Protein AF-A0A661N0S8-F1 (afdb_monomer)

Solvent-accessible surface area (backbone atoms only — not comparable to full-atom values): 6784 Å² total; per-residue (Å²): 136,57,74,45,80,46,83,51,94,42,32,40,37,38,37,31,60,77,35,77,80,86,59,77,71,67,44,56,67,49,80,30,71,89,42,73,40,50,42,36,34,39,33,41,44,82,52,93,65,20,27,29,45,37,33,37,34,75,49,86,69,87,64,50,77,49,78,44,85,47,75,97,83,41,71,47,77,48,77,45,70,82,89,70,87,52,49,55,69,82,59,45,60,64,78,71,59,82,75,80,74,72,78,80,74,80,89,77,133

Mean predicted aligned error: 9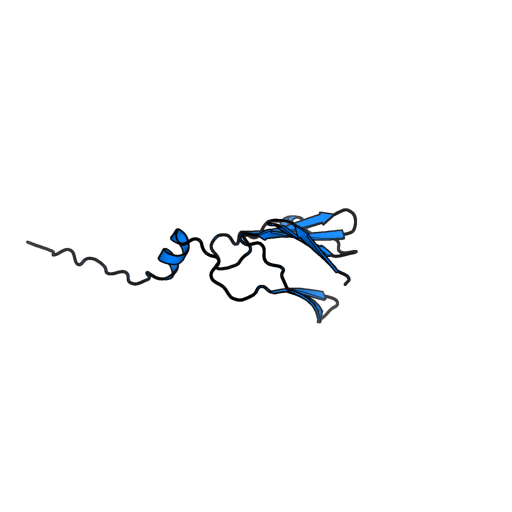.58 Å

Secondary structure (DSSP, 8-state):
--EEEEEETTEEEEEETT-----SGGGS-EE-TTSSSSEEEEEEEEETTEEEEEEEESS--PPEEEEEE-GGG-EEEEEE------S-HHHHHHHS-------------

Foldseek 3Di:
DDWDWDADVQKIKIKAPQDDDDDPCQQDKDACLLPQDQFGIWGWDDDPRIIITMTGGLDRFDWDWDWDADPPRDIDIDTDDDDDGSHDPVSVVVVPPPPPPPPPDDDDD

pLDDT: mean 83.8, std 14.07, range [45.66, 95.25]

Sequence (109 aa):
MTHRVENQQGRVVIILEGVGIHLRNTRLPLETRYFNTPVTRAKVERRGRDAALVLEMRSNITPVVTVQPAEQGYHYLFVEFPAGNYLPAELAGRAGNGSVTVPAEPISN

Nearest PDB structures (foldseek):
  4av2-assembly1_A  TM=7.964E-01  e=9.461E-03  Neisseria meningitidis MC58
  4aqz-assembly1_A  TM=7.199E-01  e=8.931E-03  Neisseria meningitidis
  4bin-assembly1_A  TM=6.881E-01  e=5.648E-02  Escherichia coli K-12
  9cym-assembly1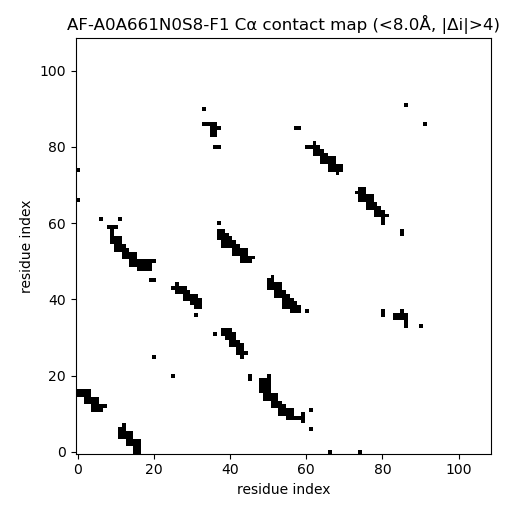_L  TM=2.470E-01  e=8.507E+00  Mus musculus

Radius of gyration: 20.05 Å; Cα contacts (8 Å, |Δi|>4): 177; chains: 1; bounding box: 68×37×41 Å

Structure (mmCIF, N/CA/C/O backbone):
data_AF-A0A661N0S8-F1
#
_entry.id   AF-A0A661N0S8-F1
#
loop_
_atom_site.group_PDB
_atom_site.id
_atom_site.type_symbol
_atom_site.label_atom_id
_atom_site.label_alt_id
_atom_site.label_comp_id
_atom_site.label_asym_id
_atom_site.label_entity_id
_atom_site.label_seq_id
_atom_site.pdbx_PDB_ins_code
_atom_site.Cartn_x
_atom_site.Cartn_y
_atom_site.Cartn_z
_atom_site.occupancy
_atom_site.B_iso_or_equiv
_atom_site.auth_seq_id
_atom_site.auth_comp_id
_atom_site.auth_asym_id
_atom_site.auth_atom_id
_atom_site.pdbx_PDB_model_num
ATOM 1 N N . MET A 1 1 ? 8.080 -5.872 -11.969 1.00 80.62 1 MET A N 1
ATOM 2 C CA . MET A 1 1 ? 8.362 -4.896 -10.894 1.00 80.62 1 MET A CA 1
ATOM 3 C C . MET A 1 1 ? 8.706 -5.645 -9.613 1.00 80.62 1 MET A C 1
ATOM 5 O O . MET A 1 1 ? 7.930 -6.510 -9.222 1.00 80.62 1 MET A O 1
ATOM 9 N N . THR A 1 2 ? 9.841 -5.331 -8.986 1.00 89.25 2 THR A N 1
ATOM 10 C CA . THR A 1 2 ? 10.250 -5.906 -7.690 1.00 89.25 2 THR A CA 1
ATOM 11 C C . THR A 1 2 ? 9.791 -4.990 -6.559 1.00 89.25 2 THR A C 1
ATOM 13 O O . THR A 1 2 ? 9.823 -3.767 -6.704 1.00 89.25 2 THR A O 1
ATOM 16 N N . HIS A 1 3 ? 9.336 -5.567 -5.448 1.00 91.12 3 HIS A N 1
ATOM 17 C CA . HIS A 1 3 ? 8.904 -4.803 -4.282 1.00 91.12 3 HIS A CA 1
ATOM 18 C C . HIS A 1 3 ? 9.394 -5.444 -2.984 1.00 91.12 3 HIS A C 1
ATOM 20 O O . HIS A 1 3 ? 9.606 -6.655 -2.915 1.00 91.12 3 HIS A O 1
ATOM 26 N N . ARG A 1 4 ? 9.545 -4.621 -1.947 1.00 93.94 4 ARG A N 1
ATOM 27 C CA . ARG A 1 4 ? 9.907 -5.047 -0.592 1.00 93.94 4 ARG A CA 1
ATOM 28 C C . ARG A 1 4 ? 8.962 -4.419 0.416 1.00 93.94 4 ARG A C 1
ATOM 30 O O . ARG A 1 4 ? 8.639 -3.242 0.292 1.00 93.94 4 ARG A O 1
ATOM 37 N N . VAL A 1 5 ? 8.544 -5.189 1.413 1.00 93.19 5 VAL A N 1
ATOM 38 C CA . VAL A 1 5 ? 7.659 -4.715 2.48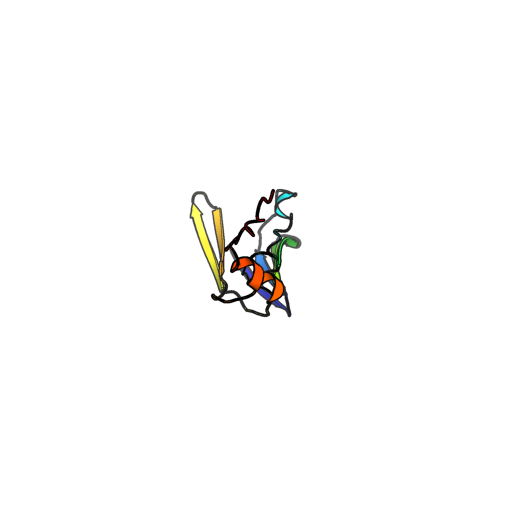1 1.00 93.19 5 VAL A CA 1
ATOM 39 C C . VAL A 1 5 ? 8.450 -4.617 3.778 1.00 93.19 5 VAL A C 1
ATOM 41 O O . VAL A 1 5 ? 9.024 -5.598 4.242 1.00 93.19 5 VAL A O 1
ATO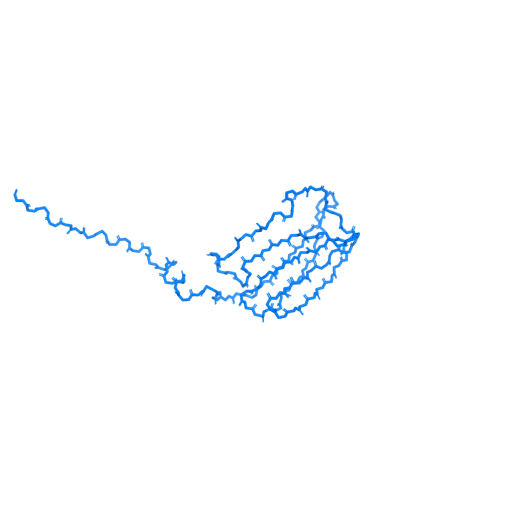M 44 N N . GLU A 1 6 ? 8.470 -3.428 4.365 1.00 93.88 6 GLU A N 1
ATOM 45 C CA . GLU A 1 6 ? 9.039 -3.152 5.678 1.00 93.88 6 GLU A CA 1
ATOM 46 C C . GLU A 1 6 ? 7.899 -2.797 6.636 1.00 93.88 6 GLU A C 1
ATOM 48 O O . GLU A 1 6 ? 7.249 -1.757 6.497 1.00 93.88 6 GLU A O 1
ATOM 53 N N . ASN A 1 7 ? 7.653 -3.665 7.616 1.00 89.44 7 ASN A N 1
ATOM 54 C CA . ASN A 1 7 ? 6.679 -3.414 8.673 1.00 89.44 7 ASN A CA 1
ATOM 55 C C . ASN A 1 7 ? 7.384 -2.797 9.883 1.00 89.44 7 ASN A C 1
ATOM 57 O O . ASN A 1 7 ? 8.312 -3.381 10.440 1.00 89.44 7 ASN A O 1
ATOM 61 N N . GLN A 1 8 ? 6.924 -1.622 10.295 1.00 87.00 8 GLN A N 1
ATOM 62 C CA . GLN A 1 8 ? 7.362 -0.908 11.490 1.00 87.00 8 GLN A CA 1
ATOM 63 C C . GLN A 1 8 ? 6.134 -0.640 12.370 1.00 87.00 8 GLN A C 1
ATOM 65 O O . GLN A 1 8 ? 5.000 -0.640 11.889 1.00 87.00 8 GLN A O 1
ATOM 70 N N . GLN A 1 9 ? 6.329 -0.409 13.669 1.00 85.75 9 GLN A N 1
ATOM 71 C CA . GLN A 1 9 ? 5.203 -0.132 14.567 1.00 85.75 9 GLN A CA 1
ATOM 72 C C . GLN A 1 9 ? 4.416 1.095 14.078 1.00 85.75 9 GLN A C 1
ATOM 74 O O . GLN A 1 9 ? 4.952 2.200 14.014 1.00 85.75 9 GLN A O 1
ATOM 79 N N . GLY A 1 10 ? 3.152 0.885 13.696 1.00 89.19 10 GLY A N 1
ATOM 80 C CA . GLY A 1 10 ? 2.266 1.947 13.202 1.00 89.19 10 GLY A CA 1
ATOM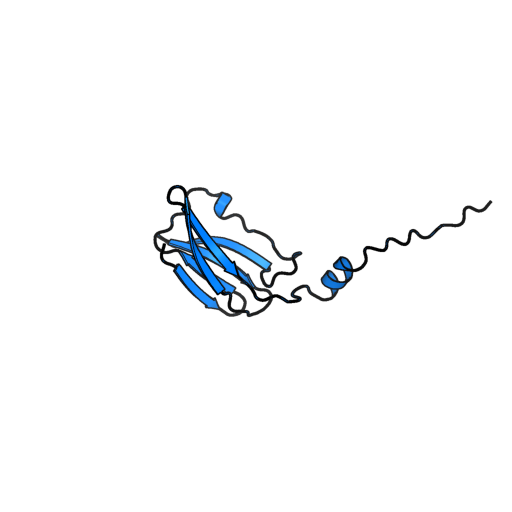 81 C C . GLY A 1 10 ? 2.567 2.439 11.780 1.00 89.19 10 GLY A C 1
ATOM 82 O O . GLY A 1 10 ? 1.969 3.421 11.336 1.00 89.19 10 GLY A O 1
ATOM 83 N N . ARG A 1 11 ? 3.469 1.781 11.041 1.00 93.75 11 ARG A N 1
ATOM 84 C CA . ARG A 1 11 ? 3.846 2.196 9.687 1.00 93.75 11 ARG A CA 1
ATOM 85 C C . ARG A 1 11 ? 4.218 1.006 8.813 1.00 93.75 11 ARG A C 1
ATOM 87 O O . ARG A 1 11 ? 5.091 0.223 9.163 1.00 93.75 11 ARG A O 1
ATOM 94 N N . VAL A 1 12 ? 3.636 0.938 7.623 1.00 94.44 12 VAL A N 1
ATOM 95 C CA . VAL A 1 12 ? 4.058 -0.007 6.584 1.00 94.44 12 VAL A CA 1
ATOM 96 C C . VAL A 1 12 ? 4.712 0.771 5.454 1.00 94.44 12 VAL A C 1
ATOM 98 O O . VAL A 1 12 ? 4.174 1.774 4.983 1.00 94.44 12 VAL A O 1
ATOM 101 N N . VAL A 1 13 ? 5.893 0.333 5.029 1.00 95.25 13 VAL A N 1
ATOM 102 C CA . VAL A 1 13 ? 6.613 0.925 3.902 1.00 95.25 13 VAL A CA 1
ATOM 103 C C . VAL A 1 13 ? 6.801 -0.137 2.833 1.00 95.25 13 VAL A C 1
ATOM 105 O O . VAL A 1 13 ? 7.432 -1.161 3.066 1.00 95.25 13 VAL A O 1
ATOM 108 N N . ILE A 1 14 ? 6.257 0.118 1.648 1.00 94.88 14 ILE A N 1
ATOM 109 C CA . ILE A 1 14 ? 6.417 -0.748 0.483 1.00 94.88 14 ILE A CA 1
ATOM 110 C C . ILE A 1 14 ? 7.370 -0.046 -0.477 1.00 94.88 14 ILE A C 1
ATOM 112 O O . ILE A 1 14 ? 7.033 0.988 -1.055 1.00 94.88 14 ILE A O 1
ATOM 116 N N . ILE A 1 15 ? 8.575 -0.586 -0.619 1.00 94.94 15 ILE A N 1
ATOM 117 C CA . ILE A 1 15 ? 9.606 -0.067 -1.516 1.00 94.94 15 ILE A CA 1
ATOM 118 C C . ILE A 1 15 ? 9.401 -0.686 -2.893 1.00 94.94 15 ILE A C 1
ATOM 120 O O . ILE A 1 15 ? 9.305 -1.904 -3.027 1.00 94.94 15 ILE A O 1
ATOM 124 N N . LEU A 1 16 ? 9.339 0.170 -3.905 1.00 94.06 16 LEU A N 1
ATOM 125 C CA . LEU A 1 16 ? 9.216 -0.161 -5.315 1.00 94.06 16 LEU A CA 1
ATOM 126 C C . LEU A 1 16 ? 10.575 0.075 -5.977 1.00 94.06 16 LEU A C 1
ATOM 128 O O . LEU A 1 16 ? 10.959 1.219 -6.243 1.00 94.06 16 LEU A O 1
ATOM 132 N N . GLU A 1 17 ? 11.313 -1.009 -6.197 1.00 92.69 17 GLU A N 1
ATOM 133 C CA . GLU A 1 17 ? 12.693 -0.951 -6.681 1.00 92.69 17 GLU A CA 1
ATOM 134 C C . GLU A 1 17 ? 12.733 -0.517 -8.155 1.00 92.69 17 GLU A C 1
ATOM 136 O O . GLU A 1 17 ? 12.006 -1.047 -9.001 1.00 92.69 17 GLU A O 1
ATOM 141 N N . GLY A 1 18 ? 13.570 0.476 -8.464 1.00 89.94 18 GLY A N 1
ATOM 142 C CA . GLY A 1 18 ? 13.724 1.037 -9.808 1.00 89.94 18 GLY A CA 1
ATOM 143 C C . GLY A 1 18 ? 12.546 1.889 -10.296 1.00 89.94 18 GLY A C 1
ATOM 144 O O . GLY A 1 18 ? 12.507 2.252 -11.472 1.00 89.94 18 GLY A O 1
ATOM 145 N N . VAL A 1 19 ? 11.583 2.217 -9.426 1.00 89.50 19 VAL A N 1
ATOM 146 C CA . VAL A 1 19 ? 10.412 3.030 -9.786 1.00 89.50 19 VAL A CA 1
ATOM 147 C C . VAL A 1 19 ? 10.668 4.513 -9.519 1.00 89.50 19 VAL A C 1
ATOM 149 O O . VAL A 1 19 ? 10.914 4.938 -8.392 1.00 89.50 19 VAL A O 1
ATOM 152 N N . GLY A 1 20 ? 10.552 5.331 -10.5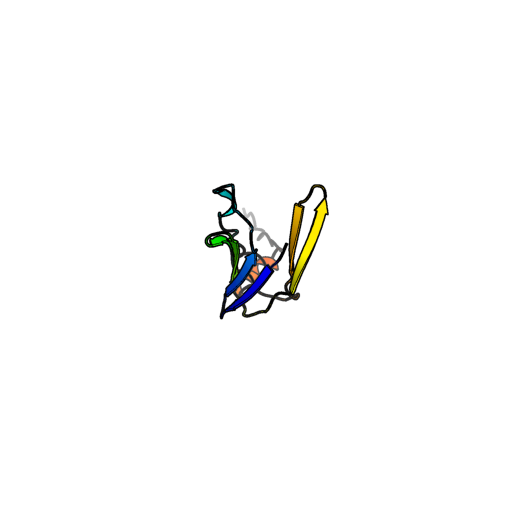67 1.00 87.94 20 GLY A N 1
ATOM 153 C CA . GLY A 1 20 ? 10.664 6.787 -10.486 1.00 87.94 20 GLY A CA 1
ATOM 154 C C . GLY A 1 20 ? 9.313 7.492 -10.327 1.00 87.94 20 GLY A C 1
ATOM 155 O O . GLY A 1 20 ? 8.319 7.106 -10.934 1.00 87.94 20 GLY A O 1
ATOM 156 N N . ILE A 1 21 ? 9.285 8.587 -9.559 1.00 86.56 21 ILE A N 1
ATOM 157 C CA . ILE A 1 21 ? 8.109 9.469 -9.445 1.00 86.56 21 ILE A CA 1
ATOM 158 C C . ILE A 1 21 ? 8.294 10.671 -10.370 1.00 86.56 21 ILE A C 1
ATOM 160 O O . ILE A 1 21 ? 9.096 11.560 -10.065 1.00 86.56 21 ILE A O 1
ATOM 164 N N . HIS A 1 22 ? 7.542 10.700 -11.471 1.00 81.50 22 HIS A N 1
ATOM 165 C CA . HIS A 1 22 ? 7.634 11.753 -12.483 1.00 81.50 22 HIS A CA 1
ATOM 166 C C . HIS A 1 22 ? 6.919 13.048 -12.063 1.00 81.50 22 HIS A C 1
ATOM 168 O O . HIS A 1 22 ? 7.515 14.124 -12.092 1.00 81.50 22 HIS A O 1
ATOM 174 N N . LEU A 1 23 ? 5.663 12.954 -11.612 1.00 85.25 23 LEU A N 1
ATOM 175 C CA . LEU A 1 23 ? 4.853 14.120 -11.257 1.00 85.25 23 LEU A CA 1
ATOM 176 C C . LEU A 1 23 ? 4.940 14.448 -9.761 1.00 85.25 23 LEU A C 1
ATOM 178 O O . LEU A 1 23 ? 5.008 13.571 -8.899 1.00 85.25 23 LEU A O 1
ATOM 182 N N . ARG A 1 24 ? 4.913 15.745 -9.428 1.00 79.75 24 ARG A N 1
ATOM 183 C CA . ARG A 1 24 ? 4.933 16.204 -8.025 1.00 79.75 24 ARG A CA 1
ATOM 184 C C . ARG A 1 24 ? 3.640 15.865 -7.282 1.00 79.75 24 ARG A C 1
ATOM 186 O O . ARG A 1 24 ? 3.703 15.548 -6.098 1.00 79.75 24 ARG A O 1
ATOM 193 N N . ASN A 1 25 ? 2.497 15.904 -7.968 1.00 84.38 25 ASN A N 1
ATOM 194 C CA . ASN A 1 25 ? 1.183 15.641 -7.375 1.00 84.38 25 ASN A CA 1
ATOM 195 C C . ASN A 1 25 ? 1.010 14.185 -6.906 1.00 84.38 25 ASN A C 1
ATOM 197 O O . ASN A 1 25 ? 0.282 13.953 -5.951 1.00 84.38 25 ASN A O 1
ATOM 201 N N . THR A 1 26 ? 1.740 13.225 -7.483 1.00 83.06 26 THR A N 1
ATOM 202 C CA . THR A 1 26 ? 1.755 11.814 -7.054 1.00 83.06 26 THR A CA 1
ATOM 203 C C . THR A 1 26 ? 2.190 11.640 -5.595 1.00 83.06 26 THR A C 1
ATOM 205 O O . THR A 1 26 ? 1.926 10.611 -4.983 1.00 83.06 26 THR A O 1
ATOM 208 N N . ARG A 1 27 ? 2.861 12.644 -5.021 1.00 85.88 27 ARG A N 1
ATOM 209 C CA . ARG A 1 27 ? 3.326 12.628 -3.628 1.00 85.88 27 ARG A CA 1
ATOM 210 C C . ARG A 1 27 ? 2.325 13.235 -2.648 1.00 85.88 27 ARG A C 1
ATOM 212 O O . ARG A 1 27 ? 2.603 13.249 -1.451 1.00 85.88 27 ARG A O 1
ATOM 219 N N . LEU A 1 28 ? 1.204 13.775 -3.133 1.00 90.62 28 LEU A N 1
ATOM 220 C CA . LEU A 1 28 ? 0.162 14.290 -2.254 1.00 90.62 28 LEU A CA 1
ATOM 221 C C . LEU A 1 28 ? -0.431 13.126 -1.448 1.00 90.62 28 LEU A C 1
ATOM 223 O O . LEU A 1 28 ? -0.722 12.075 -2.023 1.00 90.62 28 LEU A O 1
ATOM 227 N N . PRO A 1 29 ? -0.573 13.279 -0.122 1.00 92.94 29 PRO A N 1
ATOM 228 C CA . PRO A 1 29 ? -1.085 12.213 0.717 1.00 92.94 29 PRO A CA 1
ATOM 229 C C . PRO A 1 29 ? -2.579 11.990 0.464 1.00 92.94 29 PRO A C 1
ATOM 231 O O . PRO A 1 29 ? -3.354 12.938 0.343 1.00 92.94 29 PRO A O 1
ATOM 234 N N . LEU A 1 30 ? -2.982 10.726 0.464 1.00 92.50 30 LEU A N 1
ATOM 235 C CA . LEU A 1 30 ? -4.368 10.305 0.570 1.00 92.50 30 LEU A CA 1
ATOM 236 C C . LEU A 1 30 ? -4.739 10.179 2.052 1.00 92.50 30 LEU A C 1
ATOM 238 O O . LEU A 1 30 ? -4.207 9.333 2.773 1.00 92.50 30 LEU A O 1
ATOM 242 N N . GLU A 1 31 ? -5.664 11.022 2.499 1.00 93.56 31 GLU A N 1
ATOM 243 C CA . GLU A 1 31 ? -6.217 11.003 3.853 1.00 93.56 31 GLU A CA 1
ATOM 244 C C . GLU A 1 31 ? -7.321 9.950 3.965 1.00 93.56 31 GLU A C 1
ATOM 246 O O . GLU A 1 31 ? -8.388 10.101 3.374 1.00 93.56 31 GLU A O 1
ATOM 251 N N . THR A 1 32 ? -7.093 8.904 4.759 1.00 91.38 32 THR A N 1
ATOM 252 C CA . THR A 1 32 ? -8.044 7.793 4.941 1.00 91.38 32 THR A CA 1
ATOM 253 C C . THR A 1 32 ? -8.667 7.746 6.338 1.00 91.38 32 THR A C 1
ATOM 255 O O . THR A 1 32 ? -9.442 6.851 6.654 1.00 91.38 32 THR A O 1
ATOM 258 N N . ARG A 1 33 ? -8.418 8.759 7.178 1.00 87.94 33 ARG A N 1
ATOM 259 C CA . ARG A 1 33 ? -8.852 8.796 8.588 1.00 87.94 33 ARG A CA 1
ATOM 260 C C . ARG A 1 33 ? -10.360 8.591 8.829 1.00 87.94 33 ARG A C 1
ATOM 262 O O . ARG A 1 33 ? -10.727 8.134 9.909 1.00 87.94 33 ARG A O 1
ATOM 269 N N . TYR A 1 34 ? -11.212 8.930 7.864 1.00 86.44 34 TYR A N 1
ATOM 270 C CA . TYR A 1 34 ? -12.673 8.795 7.966 1.00 86.44 34 TYR A CA 1
ATOM 271 C C . TYR A 1 34 ? -13.208 7.490 7.367 1.00 86.44 34 TYR A C 1
ATOM 273 O O . TYR A 1 34 ? -14.391 7.195 7.502 1.00 86.44 34 TYR A O 1
ATOM 281 N N . PHE A 1 35 ? -12.351 6.703 6.719 1.00 88.19 35 PHE A N 1
ATOM 282 C CA . PHE A 1 35 ? -12.720 5.421 6.141 1.00 88.19 35 PHE A CA 1
ATOM 283 C C . PHE A 1 35 ? -12.546 4.315 7.180 1.00 88.19 35 PHE A C 1
ATOM 285 O O . PHE A 1 35 ? -11.694 4.392 8.073 1.00 88.19 35 PHE A O 1
ATOM 292 N N . ASN A 1 36 ? -13.348 3.258 7.053 1.00 88.25 36 ASN A N 1
ATOM 293 C CA . ASN A 1 36 ? -13.203 2.053 7.862 1.00 88.25 36 ASN A CA 1
ATOM 294 C C . ASN A 1 36 ? -12.044 1.181 7.354 1.00 88.25 36 ASN A C 1
ATOM 296 O O . ASN A 1 36 ? -12.225 0.040 6.939 1.00 88.25 36 ASN A O 1
ATOM 300 N N . THR A 1 37 ? -10.845 1.753 7.351 1.00 90.44 37 THR A N 1
ATOM 301 C CA . THR A 1 37 ? -9.604 1.109 6.926 1.00 90.44 37 THR A CA 1
ATOM 302 C C . THR A 1 37 ? -8.580 1.151 8.057 1.00 90.44 37 THR A C 1
ATOM 304 O O . THR A 1 37 ? -8.592 2.088 8.861 1.00 90.44 37 THR A O 1
ATOM 307 N N . PRO A 1 38 ? -7.645 0.188 8.120 1.00 91.62 38 PRO A N 1
ATOM 308 C CA . PRO A 1 38 ? -6.575 0.211 9.116 1.00 91.62 38 PRO A CA 1
ATOM 309 C C . PRO A 1 38 ? -5.507 1.274 8.816 1.00 91.62 38 PRO A C 1
ATOM 311 O O . PRO A 1 38 ? -4.640 1.511 9.653 1.00 91.62 38 PRO A O 1
ATOM 314 N N . VAL A 1 39 ? -5.568 1.918 7.648 1.00 93.44 39 VAL A N 1
ATOM 315 C CA . VAL A 1 39 ? -4.692 3.015 7.219 1.00 93.44 39 VAL A CA 1
ATOM 316 C C . VAL A 1 39 ? -5.330 4.357 7.594 1.00 93.44 39 VAL A C 1
ATOM 318 O O . VAL A 1 39 ? -6.540 4.527 7.450 1.00 93.44 39 VAL A O 1
ATOM 321 N N . THR A 1 40 ? -4.528 5.306 8.082 1.00 93.44 40 THR A N 1
ATOM 322 C CA . THR A 1 40 ? -4.940 6.697 8.356 1.00 93.44 40 THR A CA 1
ATOM 323 C C . THR A 1 40 ? -4.513 7.656 7.252 1.00 93.44 40 THR A C 1
ATOM 325 O O . THR A 1 40 ? -5.231 8.614 6.949 1.00 93.44 40 THR A O 1
ATOM 328 N N . ARG A 1 41 ? -3.349 7.400 6.651 1.00 94.56 41 ARG A N 1
ATOM 329 C CA . ARG A 1 41 ? -2.779 8.180 5.557 1.00 94.56 41 ARG A CA 1
ATOM 330 C C . ARG A 1 41 ? -1.913 7.288 4.673 1.00 94.56 41 ARG A C 1
ATOM 332 O O . ARG A 1 41 ? -1.112 6.503 5.172 1.00 94.56 41 ARG A O 1
ATOM 339 N N . ALA A 1 42 ? -2.033 7.455 3.362 1.00 94.56 42 ALA A N 1
ATOM 340 C CA . ALA A 1 42 ? -1.155 6.830 2.379 1.00 94.56 42 ALA A CA 1
ATOM 341 C C . ALA A 1 42 ? -0.426 7.913 1.579 1.00 94.56 42 ALA A C 1
ATOM 343 O O . ALA A 1 42 ? -1.039 8.894 1.170 1.00 94.56 42 ALA A O 1
ATOM 344 N N . LYS A 1 43 ? 0.875 7.766 1.342 1.00 94.88 43 LYS A N 1
ATOM 345 C CA . LYS A 1 43 ? 1.644 8.704 0.512 1.00 94.88 43 LYS A CA 1
ATOM 346 C C . LYS A 1 43 ? 2.746 7.991 -0.246 1.00 94.88 43 LYS A C 1
ATOM 348 O O . LYS A 1 43 ? 3.289 7.000 0.233 1.00 94.88 43 LYS A O 1
ATOM 353 N N . VAL A 1 44 ? 3.118 8.534 -1.398 1.00 94.19 44 VAL A N 1
ATOM 354 C CA . VAL A 1 44 ? 4.269 8.046 -2.160 1.00 94.19 44 VAL A CA 1
ATOM 355 C C . VAL A 1 44 ? 5.441 9.002 -1.969 1.00 94.19 44 VAL A C 1
ATOM 357 O O . VAL A 1 44 ? 5.338 10.204 -2.211 1.00 94.19 44 VAL A O 1
ATOM 360 N N . GLU A 1 45 ? 6.578 8.465 -1.545 1.00 93.31 45 GLU A N 1
ATOM 361 C CA . GLU A 1 45 ? 7.818 9.202 -1.328 1.00 93.31 45 GLU A CA 1
ATOM 362 C C . GLU A 1 45 ? 8.904 8.714 -2.284 1.00 93.31 45 GLU A C 1
ATOM 364 O O . GLU A 1 45 ? 8.968 7.541 -2.640 1.00 93.31 45 GLU A O 1
ATOM 369 N N . ARG A 1 46 ? 9.794 9.617 -2.699 1.00 92.19 46 ARG A N 1
ATOM 370 C CA . ARG A 1 46 ? 10.971 9.234 -3.484 1.00 92.19 46 ARG A CA 1
ATOM 371 C C . ARG A 1 46 ? 12.085 8.798 -2.536 1.00 92.19 46 ARG A C 1
ATOM 373 O O . ARG A 1 46 ? 12.410 9.536 -1.609 1.00 92.19 46 ARG A O 1
ATOM 380 N N . ARG A 1 47 ? 12.727 7.665 -2.818 1.00 90.12 47 ARG A N 1
ATOM 381 C CA . ARG A 1 47 ? 13.919 7.182 -2.111 1.00 90.12 47 ARG A CA 1
ATOM 382 C C . ARG A 1 47 ? 15.045 6.910 -3.099 1.00 90.12 47 ARG A C 1
ATOM 384 O O . ARG A 1 47 ? 15.195 5.816 -3.618 1.00 90.12 47 ARG A O 1
ATOM 391 N N . GLY A 1 48 ? 15.846 7.936 -3.384 1.00 88.75 48 GLY A N 1
ATOM 392 C CA . GLY A 1 48 ? 16.949 7.816 -4.339 1.00 88.75 48 GLY A CA 1
ATOM 393 C C . GLY A 1 48 ? 16.453 7.484 -5.752 1.00 88.75 48 GLY A C 1
ATOM 394 O O . GLY A 1 48 ? 15.863 8.357 -6.405 1.00 88.75 48 GLY A O 1
ATOM 395 N N . ARG A 1 49 ? 16.733 6.249 -6.200 1.00 90.69 49 ARG A N 1
ATOM 396 C CA . ARG A 1 49 ? 16.291 5.661 -7.481 1.00 90.69 49 ARG A CA 1
ATOM 397 C C . ARG A 1 49 ? 14.954 4.914 -7.384 1.00 90.69 49 ARG A C 1
ATOM 399 O O . ARG A 1 49 ? 14.398 4.568 -8.420 1.00 90.69 49 ARG A O 1
ATOM 406 N N . ASP A 1 50 ? 14.450 4.730 -6.171 1.00 93.06 50 ASP A N 1
ATOM 407 C CA . ASP A 1 50 ? 13.243 3.970 -5.875 1.00 93.06 50 ASP A CA 1
ATOM 408 C C . ASP A 1 50 ? 12.092 4.893 -5.457 1.00 93.06 50 ASP A C 1
ATOM 410 O O . ASP A 1 50 ? 12.274 6.076 -5.116 1.00 93.06 50 ASP A O 1
ATOM 414 N N . ALA A 1 51 ? 10.892 4.322 -5.419 1.00 93.31 51 ALA A N 1
ATOM 415 C CA . ALA A 1 51 ? 9.716 4.925 -4.813 1.00 93.31 51 ALA A CA 1
ATOM 416 C C . ALA A 1 51 ? 9.300 4.111 -3.585 1.00 93.31 51 ALA A C 1
ATOM 418 O O . ALA A 1 51 ? 9.504 2.905 -3.527 1.00 93.31 51 ALA A O 1
ATOM 419 N N .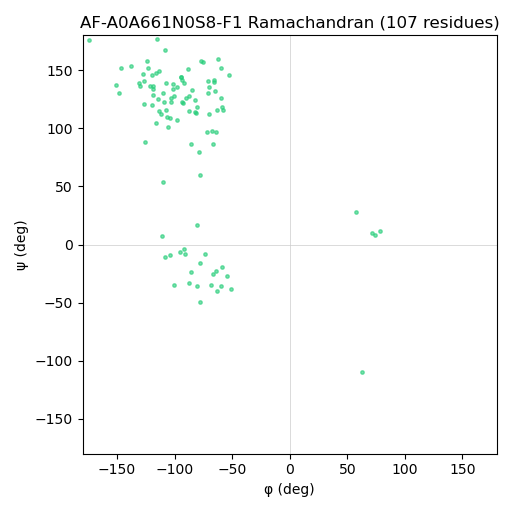 ALA A 1 52 ? 8.710 4.765 -2.593 1.00 94.56 52 ALA A N 1
ATOM 420 C CA . ALA A 1 52 ? 8.190 4.116 -1.401 1.00 94.56 52 ALA A CA 1
ATOM 421 C C . ALA A 1 52 ? 6.730 4.516 -1.199 1.00 94.56 52 ALA A C 1
ATOM 423 O O . ALA A 1 52 ? 6.431 5.698 -1.031 1.00 94.56 52 ALA A O 1
ATOM 424 N N . LEU A 1 53 ? 5.827 3.538 -1.187 1.00 94.44 53 LEU A N 1
ATOM 425 C CA . LEU A 1 53 ? 4.471 3.724 -0.691 1.00 94.44 53 LEU A CA 1
ATOM 426 C C . LEU A 1 53 ? 4.510 3.604 0.832 1.00 94.44 53 LEU A C 1
ATOM 428 O O . LEU A 1 53 ? 4.809 2.550 1.387 1.00 94.44 53 LEU A O 1
ATOM 432 N N . VAL A 1 54 ? 4.238 4.712 1.504 1.00 94.88 54 VAL A N 1
ATOM 433 C CA . VAL A 1 54 ? 4.218 4.818 2.956 1.00 94.88 54 VAL A CA 1
ATOM 434 C C . VAL A 1 54 ? 2.774 4.839 3.426 1.00 94.88 54 VAL A C 1
ATOM 436 O O . VAL A 1 54 ? 2.008 5.727 3.049 1.00 94.88 54 VAL A O 1
ATOM 439 N N . LEU A 1 55 ? 2.437 3.890 4.288 1.00 95.06 55 LEU A N 1
ATOM 440 C CA . LEU A 1 55 ? 1.130 3.742 4.904 1.00 95.06 55 LEU A CA 1
ATOM 441 C C . LEU A 1 55 ? 1.283 3.998 6.402 1.00 95.06 55 LEU A C 1
ATOM 443 O O . LEU A 1 55 ? 1.988 3.271 7.103 1.00 95.06 55 LEU A O 1
ATOM 447 N N . GLU A 1 56 ? 0.655 5.064 6.879 1.00 94.69 56 GLU A N 1
ATOM 448 C CA . GLU A 1 56 ? 0.499 5.342 8.303 1.00 94.69 56 GLU A CA 1
ATOM 449 C C . GLU A 1 56 ? -0.704 4.535 8.797 1.00 94.69 56 GLU A C 1
ATOM 451 O O . GLU A 1 56 ? -1.794 4.606 8.224 1.00 94.69 56 GLU A O 1
ATOM 456 N N . MET A 1 57 ? -0.486 3.715 9.821 1.00 93.06 57 MET A N 1
ATOM 457 C CA . MET A 1 57 ? -1.441 2.709 10.267 1.00 93.06 57 MET A CA 1
ATOM 458 C C . MET A 1 57 ? -2.091 3.128 11.584 1.00 93.06 57 MET A C 1
ATOM 460 O O . MET A 1 57 ? -1.423 3.594 12.504 1.00 93.06 57 MET A O 1
ATOM 464 N N . ARG A 1 58 ? -3.399 2.895 11.706 1.00 90.25 58 ARG A N 1
ATOM 465 C CA . ARG A 1 58 ? -4.146 2.988 12.968 1.00 90.25 58 ARG A CA 1
ATOM 466 C C . ARG A 1 58 ? -3.972 1.735 13.822 1.00 90.25 58 ARG A C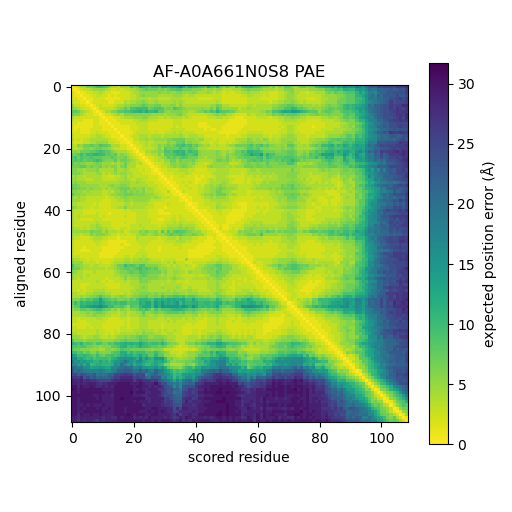 1
ATOM 468 O O . ARG A 1 58 ? -3.960 1.821 15.044 1.00 90.25 58 ARG A O 1
ATOM 475 N N . SER A 1 59 ? -3.881 0.578 13.171 1.00 86.56 59 SER A N 1
ATOM 476 C CA . SER A 1 59 ? -3.712 -0.722 13.815 1.00 86.56 59 SER A CA 1
ATOM 477 C C . SER A 1 59 ? -2.513 -1.442 13.215 1.00 86.56 59 SER A C 1
ATOM 479 O O . SER A 1 59 ? -2.277 -1.363 12.010 1.00 86.56 59 SER A O 1
ATOM 481 N N . ASN A 1 60 ? -1.743 -2.133 14.053 1.00 86.31 60 ASN A N 1
ATOM 482 C CA . ASN A 1 60 ? -0.521 -2.812 13.640 1.00 86.31 60 ASN A CA 1
ATOM 483 C C . ASN A 1 60 ? -0.849 -4.143 12.945 1.00 86.31 60 ASN A C 1
ATOM 485 O O . ASN A 1 60 ? -0.796 -5.206 13.560 1.00 86.31 60 ASN A O 1
ATOM 489 N N . ILE A 1 61 ? -1.236 -4.062 11.672 1.00 88.12 61 ILE A N 1
ATOM 490 C CA . ILE A 1 61 ? -1.634 -5.199 10.837 1.00 88.12 61 ILE A CA 1
ATOM 491 C C . ILE A 1 61 ? -0.687 -5.300 9.650 1.00 88.12 61 ILE A C 1
ATOM 493 O O . ILE A 1 61 ? -0.408 -4.303 8.984 1.00 88.12 61 ILE A O 1
ATOM 497 N N . THR A 1 62 ? -0.225 -6.514 9.367 1.00 88.38 62 THR A N 1
ATOM 498 C CA . THR A 1 62 ? 0.579 -6.805 8.182 1.00 88.38 62 THR A CA 1
ATOM 499 C C . THR A 1 62 ? -0.330 -6.958 6.957 1.00 88.38 62 THR A C 1
ATOM 501 O O . THR A 1 62 ? -1.178 -7.851 6.962 1.00 88.38 62 THR A O 1
ATOM 504 N N . PRO A 1 63 ? -0.185 -6.116 5.917 1.00 91.94 63 PRO A N 1
ATOM 505 C CA . PRO A 1 63 ? -0.949 -6.268 4.686 1.00 91.94 63 PRO A CA 1
ATOM 506 C C . PRO A 1 63 ? -0.433 -7.420 3.829 1.00 91.94 63 PRO A C 1
ATOM 508 O O . PRO A 1 63 ? 0.749 -7.773 3.875 1.00 91.94 63 PRO A O 1
ATOM 511 N N . VAL A 1 64 ? -1.313 -7.927 2.971 1.00 93.12 64 VAL A N 1
ATOM 512 C CA . VAL A 1 64 ? -0.928 -8.771 1.839 1.00 93.12 64 VAL A CA 1
ATOM 513 C C . VAL A 1 64 ? -0.675 -7.857 0.647 1.00 93.12 64 VAL A C 1
ATOM 515 O O . VAL A 1 64 ? -1.514 -7.026 0.303 1.00 93.12 64 VAL A O 1
ATOM 518 N N . VAL A 1 65 ? 0.500 -7.978 0.032 1.00 93.31 65 VAL A N 1
ATOM 519 C CA . VAL A 1 65 ? 0.893 -7.155 -1.114 1.00 93.31 65 VAL A CA 1
ATOM 520 C C . VAL A 1 65 ? 1.032 -8.048 -2.334 1.00 93.31 65 VAL A C 1
ATOM 522 O O . VAL A 1 65 ? 1.782 -9.022 -2.310 1.00 93.31 65 VAL A O 1
ATOM 525 N N . THR A 1 66 ? 0.321 -7.710 -3.405 1.00 93.88 66 THR A N 1
ATOM 526 C CA . THR A 1 66 ? 0.431 -8.406 -4.688 1.00 93.88 66 THR A CA 1
ATOM 527 C C . THR A 1 66 ? 0.702 -7.415 -5.811 1.00 93.88 66 THR A C 1
ATOM 529 O O . THR A 1 66 ? 0.282 -6.258 -5.777 1.00 93.88 66 THR A O 1
ATOM 532 N N . VAL A 1 67 ? 1.459 -7.863 -6.812 1.00 92.25 67 VAL A N 1
ATOM 533 C CA . VAL A 1 67 ? 1.747 -7.084 -8.016 1.00 92.25 67 VAL A CA 1
ATOM 534 C C . VAL A 1 67 ? 1.199 -7.840 -9.205 1.00 92.25 67 VAL A C 1
ATOM 536 O O . VAL A 1 67 ? 1.519 -9.013 -9.389 1.00 92.25 67 VAL A O 1
ATOM 539 N N . GLN A 1 68 ? 0.410 -7.161 -10.027 1.00 91.94 68 GLN A N 1
ATOM 540 C CA . GLN A 1 68 ? -0.134 -7.730 -11.251 1.00 91.94 68 GLN A CA 1
ATOM 541 C C . GLN A 1 68 ? 0.309 -6.894 -12.457 1.00 91.94 68 GLN A C 1
ATOM 543 O O . GLN A 1 68 ? 0.317 -5.660 -12.383 1.00 91.94 68 GLN A O 1
ATOM 548 N N . PRO A 1 69 ? 0.730 -7.531 -13.564 1.00 89.75 69 PRO A N 1
ATOM 549 C CA . PRO A 1 69 ? 0.923 -6.823 -14.818 1.00 89.75 69 PRO A CA 1
ATOM 550 C C . PRO A 1 69 ? -0.426 -6.313 -15.328 1.00 89.75 69 PRO A C 1
ATOM 552 O O . PRO A 1 69 ? -1.444 -6.990 -15.210 1.00 89.75 69 PRO A O 1
ATOM 555 N N . ALA A 1 70 ? -0.413 -5.114 -15.890 1.00 87.19 70 ALA A N 1
ATOM 556 C CA . ALA A 1 70 ? -1.544 -4.513 -16.570 1.00 87.19 70 ALA A CA 1
ATOM 557 C C . ALA A 1 70 ? -1.214 -4.335 -18.056 1.00 87.19 70 ALA A C 1
ATOM 559 O O . ALA A 1 70 ? -0.101 -4.624 -18.509 1.00 87.19 70 ALA A O 1
ATOM 560 N N . GLU A 1 71 ? -2.183 -3.861 -18.831 1.00 91.00 71 GLU A N 1
ATOM 561 C CA . GLU A 1 71 ? -1.962 -3.558 -20.242 1.00 91.00 71 GLU A CA 1
ATOM 562 C C . GLU A 1 71 ? -0.904 -2.458 -20.422 1.00 91.00 71 GLU A C 1
ATOM 564 O O . GLU A 1 71 ? -0.608 -1.696 -19.505 1.00 91.00 71 GLU A O 1
ATOM 569 N N . GLN A 1 72 ? -0.311 -2.380 -21.617 1.00 85.38 72 GLN A N 1
ATOM 570 C CA . GLN A 1 72 ? 0.575 -1.278 -22.027 1.00 85.38 72 GLN A CA 1
ATOM 571 C C . GLN A 1 72 ? 1.804 -1.031 -21.123 1.00 85.38 72 GLN A C 1
ATOM 573 O O . GLN A 1 72 ? 2.329 0.078 -21.062 1.00 85.38 72 GLN A O 1
ATOM 578 N N . GLY A 1 73 ? 2.300 -2.067 -20.438 1.00 82.00 73 GLY A N 1
ATOM 579 C CA . GLY A 1 73 ? 3.495 -1.966 -19.589 1.00 82.00 73 GLY A CA 1
ATOM 580 C C . GLY A 1 73 ? 3.239 -1.326 -18.222 1.00 82.00 73 GLY A C 1
ATOM 581 O O . GLY A 1 73 ? 4.190 -1.015 -17.504 1.00 82.00 73 GLY A O 1
ATOM 582 N N . TYR A 1 74 ? 1.972 -1.145 -17.843 1.00 86.69 74 TYR A N 1
ATOM 583 C CA . TYR A 1 74 ? 1.607 -0.744 -16.492 1.00 86.69 74 TYR A CA 1
ATOM 584 C C . TYR A 1 74 ? 1.690 -1.930 -15.520 1.00 86.69 74 TYR A C 1
ATOM 586 O O . TYR A 1 74 ? 1.618 -3.103 -15.891 1.00 86.69 74 TYR A O 1
ATOM 594 N N . HIS A 1 75 ? 1.825 -1.612 -14.236 1.00 88.94 75 HIS A N 1
ATOM 595 C CA . HIS A 1 75 ? 1.747 -2.577 -13.145 1.00 88.94 75 HIS A CA 1
ATOM 596 C C . HIS A 1 75 ? 0.782 -2.053 -12.086 1.00 88.94 75 HIS A C 1
ATOM 598 O O . HIS A 1 75 ? 0.858 -0.883 -11.706 1.00 88.94 75 HIS A O 1
ATOM 604 N N . TYR A 1 76 ? -0.081 -2.928 -11.577 1.00 91.31 76 TYR A N 1
ATOM 605 C CA . TYR A 1 76 ? -0.899 -2.650 -10.405 1.00 91.31 76 TYR A CA 1
ATOM 606 C C . TYR A 1 76 ? -0.247 -3.245 -9.162 1.00 91.31 76 TYR A C 1
ATOM 608 O O . TYR A 1 76 ? 0.217 -4.385 -9.173 1.00 91.31 76 TYR A O 1
ATOM 616 N N . LEU A 1 77 ? -0.218 -2.455 -8.091 1.00 92.19 77 LEU A N 1
ATOM 617 C CA . LEU A 1 77 ? 0.134 -2.893 -6.747 1.00 92.19 77 LEU A CA 1
ATOM 618 C C . LEU A 1 77 ? -1.155 -2.925 -5.927 1.00 92.19 77 LEU A C 1
ATOM 620 O O . LEU A 1 77 ? -1.756 -1.874 -5.698 1.00 92.19 77 LEU A O 1
ATOM 624 N N . PHE A 1 78 ? -1.555 -4.106 -5.474 1.00 93.94 78 PHE A N 1
ATOM 625 C CA . PHE A 1 78 ? -2.683 -4.274 -4.567 1.00 93.94 78 PHE A CA 1
ATOM 626 C C . PHE A 1 78 ? -2.159 -4.458 -3.148 1.00 93.94 78 PHE A C 1
ATOM 628 O O . PHE A 1 78 ? -1.279 -5.283 -2.897 1.00 93.94 78 PHE A O 1
ATOM 635 N N . VAL A 1 79 ? -2.689 -3.654 -2.229 1.00 92.56 79 VAL A N 1
ATOM 636 C CA . VAL A 1 79 ? -2.401 -3.737 -0.797 1.00 92.56 79 VAL A CA 1
ATOM 637 C C . VAL A 1 79 ? -3.703 -4.087 -0.103 1.00 92.56 79 VAL A C 1
ATOM 639 O O . VAL A 1 79 ? -4.597 -3.250 0.020 1.00 92.56 79 VAL A O 1
ATOM 642 N N . GLU A 1 80 ? -3.810 -5.340 0.312 1.00 92.81 80 GLU A N 1
ATOM 643 C CA . GLU A 1 80 ? -5.015 -5.890 0.908 1.00 92.81 80 GLU A CA 1
ATOM 644 C C . GLU A 1 80 ? -4.881 -5.964 2.423 1.00 92.81 80 GLU A C 1
ATOM 646 O O . GLU A 1 80 ? -3.847 -6.355 2.979 1.00 92.81 80 GLU A O 1
ATOM 651 N N . PHE A 1 81 ? -5.968 -5.596 3.090 1.00 90.69 81 PHE A N 1
ATOM 652 C CA . PHE A 1 81 ? -6.107 -5.676 4.532 1.00 90.69 81 PHE A CA 1
ATOM 653 C C . PHE A 1 81 ? -7.270 -6.603 4.876 1.00 90.69 81 PHE A C 1
ATOM 655 O O . PHE A 1 81 ? -8.265 -6.619 4.146 1.00 90.69 81 PHE A O 1
ATOM 662 N N . PRO A 1 82 ? -7.181 -7.352 5.987 1.00 89.75 82 PRO A N 1
ATOM 663 C CA . PRO A 1 82 ? -8.298 -8.156 6.453 1.00 89.75 82 PRO A CA 1
ATOM 664 C C . PRO A 1 82 ? -9.523 -7.277 6.737 1.00 89.75 82 PRO A C 1
ATOM 666 O O . PRO A 1 82 ? -9.403 -6.100 7.081 1.00 89.75 82 PRO A O 1
ATOM 669 N N . ALA A 1 83 ? -10.713 -7.860 6.603 1.00 86.56 83 ALA A N 1
ATOM 670 C CA . ALA A 1 83 ? -11.944 -7.186 6.988 1.00 86.56 83 ALA A CA 1
ATOM 671 C C . ALA A 1 83 ? -11.970 -6.956 8.507 1.00 86.56 83 ALA A C 1
ATOM 673 O O . ALA A 1 83 ? -11.588 -7.827 9.291 1.00 86.56 83 ALA A O 1
ATOM 674 N N . GLY A 1 84 ? -12.448 -5.787 8.928 1.00 86.56 84 GLY A N 1
ATOM 675 C CA . GLY A 1 84 ? -12.519 -5.433 10.339 1.00 86.56 84 GLY A CA 1
ATOM 676 C C . GLY A 1 84 ? -13.221 -4.103 10.583 1.00 86.56 84 GLY A C 1
ATOM 677 O O . GLY A 1 84 ? -13.601 -3.392 9.650 1.00 86.56 84 GLY A O 1
ATOM 678 N N . ASN A 1 85 ? -13.394 -3.771 11.862 1.00 86.19 85 ASN A N 1
ATOM 679 C CA . ASN A 1 85 ? -13.827 -2.446 12.285 1.00 86.19 85 ASN A CA 1
ATOM 680 C C . ASN A 1 85 ? -12.622 -1.683 12.834 1.00 86.19 85 ASN A C 1
ATOM 682 O O . ASN A 1 85 ? -12.081 -2.013 13.888 1.00 86.19 85 ASN A O 1
ATOM 686 N N . TYR A 1 86 ? -12.187 -0.687 12.077 1.00 85.88 86 TYR A N 1
ATOM 687 C CA . TYR A 1 86 ? -11.007 0.115 12.358 1.00 85.88 86 TYR A CA 1
ATOM 688 C C . TYR A 1 86 ? -11.365 1.524 12.807 1.00 85.88 86 TYR A C 1
ATOM 690 O O . TYR A 1 86 ? -10.479 2.258 13.241 1.00 85.88 86 TYR A O 1
ATOM 698 N N . LEU A 1 87 ? -12.626 1.943 12.688 1.00 85.62 87 LEU A N 1
ATOM 699 C CA . LEU A 1 87 ? -13.050 3.260 13.145 1.00 85.62 87 LEU A CA 1
ATOM 700 C C . LEU A 1 87 ? -13.029 3.328 14.681 1.00 85.62 87 LEU A C 1
ATOM 702 O O . LEU A 1 87 ? -13.518 2.416 15.346 1.00 85.62 87 LEU A O 1
ATOM 706 N N . PRO A 1 88 ? -12.504 4.421 15.268 1.00 78.94 88 PRO A N 1
ATOM 707 C CA . PRO A 1 88 ? -12.743 4.741 16.669 1.00 78.94 88 PRO A CA 1
ATOM 708 C C . PRO A 1 88 ? -14.245 4.749 16.962 1.00 78.94 88 PRO A C 1
ATOM 710 O O . PRO A 1 88 ? -15.027 5.182 16.113 1.00 78.94 88 PRO A O 1
ATOM 713 N N . ALA A 1 89 ? -14.644 4.341 18.168 1.00 76.31 89 ALA A N 1
ATOM 714 C CA . ALA A 1 89 ? -16.054 4.240 18.562 1.00 76.31 89 ALA A CA 1
ATOM 715 C C . ALA A 1 89 ? -16.862 5.529 18.286 1.00 76.31 89 ALA A C 1
ATOM 717 O O . ALA A 1 89 ? -17.984 5.457 17.790 1.00 76.31 89 ALA A O 1
ATOM 718 N N . GLU A 1 90 ? -16.252 6.700 18.498 1.00 77.12 90 GLU A N 1
ATOM 719 C CA . GLU A 1 90 ? -16.830 8.026 18.208 1.00 77.12 90 GLU A CA 1
ATOM 720 C C . GLU A 1 90 ? -17.193 8.227 16.722 1.00 77.12 90 GLU A C 1
ATOM 722 O O . GLU A 1 90 ? -18.190 8.867 16.395 1.00 77.12 90 GLU A O 1
ATOM 727 N N . LEU A 1 91 ? -16.397 7.675 15.800 1.00 71.69 91 LEU A N 1
ATOM 728 C CA . LEU A 1 91 ? -16.652 7.754 14.357 1.00 71.69 91 LEU A CA 1
ATOM 729 C C . LEU A 1 91 ? -17.561 6.615 13.881 1.00 71.69 91 LEU A C 1
ATOM 731 O O . LEU A 1 91 ? -18.377 6.819 12.984 1.00 71.69 91 LEU A O 1
ATOM 735 N N . ALA A 1 92 ? -17.462 5.438 14.504 1.00 65.50 92 ALA A N 1
ATOM 736 C CA . ALA A 1 92 ? -18.311 4.290 14.199 1.00 65.50 92 ALA A CA 1
ATOM 737 C C . ALA A 1 92 ? -19.792 4.574 14.513 1.00 65.50 92 ALA A C 1
ATOM 739 O O . ALA A 1 92 ? -20.660 4.250 13.705 1.00 65.50 92 ALA A O 1
ATOM 740 N N . GLY A 1 93 ? -20.082 5.257 15.629 1.00 60.78 93 GLY A N 1
ATOM 741 C CA . GLY A 1 93 ? -21.448 5.637 16.014 1.00 60.78 93 GLY A CA 1
ATOM 742 C C . GLY A 1 93 ? -22.132 6.611 15.045 1.00 60.78 93 GLY A C 1
ATOM 743 O O . GLY A 1 93 ? -23.356 6.646 14.968 1.00 60.78 93 GLY A O 1
ATOM 744 N N . ARG A 1 94 ? -21.362 7.367 14.250 1.00 58.19 94 ARG A N 1
ATOM 745 C CA . ARG A 1 94 ? -21.906 8.299 13.246 1.00 58.19 94 ARG A CA 1
ATOM 746 C C . ARG A 1 94 ? -22.207 7.632 11.904 1.00 58.19 94 ARG A C 1
ATOM 748 O O . ARG A 1 94 ? -23.053 8.127 11.171 1.00 58.19 94 ARG A O 1
ATOM 755 N N . ALA A 1 95 ? -21.559 6.507 11.595 1.00 55.41 95 ALA A N 1
ATOM 756 C CA . ALA A 1 95 ? -21.799 5.753 10.362 1.00 55.41 95 ALA A CA 1
ATOM 757 C C . ALA A 1 95 ? -23.087 4.901 10.408 1.00 55.41 95 ALA A C 1
ATOM 759 O O . ALA A 1 95 ? -23.562 4.472 9.361 1.00 55.41 95 ALA A O 1
ATOM 760 N N . GLY A 1 96 ? -23.652 4.667 11.603 1.00 50.09 96 GLY A N 1
ATOM 761 C CA . GLY A 1 96 ? -24.850 3.841 11.816 1.00 50.09 96 GLY A CA 1
ATOM 762 C C . GLY A 1 96 ? -26.158 4.596 12.089 1.00 50.09 96 GLY A C 1
ATOM 763 O O . GLY A 1 96 ? -27.215 3.975 12.079 1.00 50.09 96 GLY A O 1
ATOM 764 N N . ASN A 1 97 ? -26.131 5.918 12.293 1.00 46.78 97 ASN A N 1
ATOM 765 C CA . ASN A 1 97 ? -27.296 6.674 12.781 1.00 46.78 97 ASN A CA 1
ATOM 766 C C . ASN A 1 97 ? -27.896 7.597 11.711 1.00 46.78 97 ASN A C 1
ATOM 768 O O . ASN A 1 97 ? -28.092 8.791 11.922 1.00 46.78 97 ASN A O 1
ATOM 772 N N . GLY A 1 98 ? -28.210 7.020 10.552 1.00 48.53 98 GLY A N 1
ATOM 773 C CA . GLY A 1 98 ? -28.969 7.673 9.484 1.00 48.53 98 GLY A CA 1
ATOM 774 C C . GLY A 1 98 ? -30.490 7.688 9.687 1.00 48.53 98 GLY A C 1
ATOM 775 O O . GLY A 1 98 ? -31.208 7.917 8.721 1.00 48.53 98 GLY A O 1
ATOM 776 N N . SER A 1 99 ? -31.018 7.447 10.893 1.00 45.66 99 SER A N 1
ATOM 777 C CA . SER A 1 99 ? -32.406 7.801 11.213 1.00 45.66 99 SER A CA 1
ATOM 778 C C . SER A 1 99 ? -32.441 9.257 11.667 1.00 45.66 99 SER A C 1
ATOM 780 O O . SER A 1 99 ? -32.346 9.559 12.858 1.00 45.66 99 SER A O 1
ATOM 782 N N . VAL A 1 100 ? -32.560 10.174 10.707 1.00 52.16 100 VAL A N 1
ATOM 783 C CA . VAL A 1 100 ? -33.010 11.537 10.998 1.00 52.16 100 VAL A CA 1
ATOM 784 C C . VAL A 1 100 ? -34.473 11.430 11.435 1.00 52.16 100 VAL A C 1
ATOM 786 O O . VAL A 1 100 ? -35.386 11.518 10.620 1.00 52.16 100 VAL A O 1
ATOM 789 N N . THR A 1 101 ? -34.713 11.198 12.725 1.00 47.12 101 THR A N 1
ATOM 790 C CA . THR A 1 101 ? -36.004 11.536 13.323 1.00 47.12 101 THR A CA 1
ATOM 791 C C . THR A 1 101 ? -36.025 13.051 13.413 1.00 47.12 101 THR A C 1
ATOM 793 O O . THR A 1 101 ? -35.432 13.635 14.317 1.00 47.12 101 THR A O 1
ATOM 796 N N . VAL A 1 102 ? -36.651 13.692 12.427 1.00 59.16 102 VAL A N 1
ATOM 797 C CA . VAL A 1 102 ? -37.021 15.104 12.521 1.00 59.16 102 VAL A CA 1
ATOM 798 C C . VAL A 1 102 ? -37.940 15.212 13.744 1.00 59.16 102 VAL A C 1
ATOM 800 O O . VAL A 1 102 ? -38.971 14.533 13.759 1.00 59.16 102 VAL A O 1
ATOM 803 N N . PRO A 1 103 ? -37.600 15.974 14.797 1.00 46.78 103 PRO A N 1
ATOM 804 C CA . PRO A 1 103 ? -38.578 16.260 15.829 1.00 46.78 103 PRO A CA 1
ATOM 805 C C . PR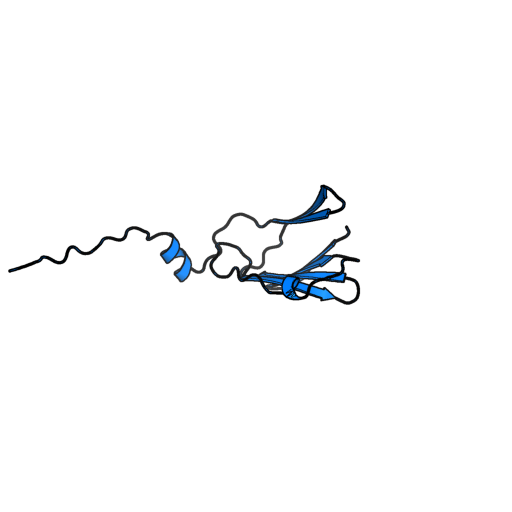O A 1 103 ? -39.694 17.060 15.156 1.00 46.78 103 PRO A C 1
ATOM 807 O O . PRO A 1 103 ? -39.455 18.144 14.627 1.00 46.78 103 PRO A O 1
ATOM 810 N N . ALA A 1 104 ? -40.900 16.498 15.110 1.00 54.09 104 ALA A N 1
ATOM 811 C CA . ALA A 1 104 ? -42.084 17.272 14.787 1.00 54.09 104 ALA A CA 1
ATOM 812 C C . ALA A 1 104 ? -42.248 18.304 15.909 1.00 54.09 104 ALA A C 1
ATOM 814 O O . ALA A 1 104 ? -42.739 17.974 16.988 1.00 54.09 104 ALA A O 1
ATOM 815 N N . GLU A 1 105 ? -41.773 19.531 15.696 1.00 55.25 105 GLU A N 1
ATOM 816 C CA . GLU A 1 105 ? -42.210 20.648 16.525 1.00 55.25 105 GLU A CA 1
ATOM 817 C C . GLU A 1 105 ? -43.731 20.775 16.355 1.00 55.25 105 GLU A C 1
ATOM 819 O O . GLU A 1 105 ? -44.215 20.844 15.219 1.00 55.25 105 GLU A O 1
ATOM 824 N N . PRO A 1 106 ? -44.514 20.770 17.447 1.00 56.19 106 PRO A N 1
ATOM 825 C CA . PRO A 1 106 ? -45.925 21.073 17.348 1.00 56.19 106 PRO A CA 1
ATOM 826 C C . PRO A 1 106 ? -46.050 22.562 17.025 1.00 56.19 106 PRO A C 1
ATOM 828 O O . PRO A 1 106 ? -45.738 23.422 17.846 1.00 56.19 106 PRO A O 1
ATOM 831 N N . ILE A 1 107 ? -46.527 22.874 15.826 1.00 59.94 107 ILE A N 1
ATOM 832 C CA . ILE A 1 107 ? -47.114 24.183 15.552 1.00 59.94 107 ILE A CA 1
ATOM 833 C C . ILE A 1 107 ? -48.422 24.301 16.356 1.00 59.94 107 ILE A C 1
ATOM 835 O O . ILE A 1 107 ? -49.460 23.803 15.932 1.00 59.94 107 ILE A O 1
ATOM 839 N N . SER A 1 108 ? -48.344 24.947 17.523 1.00 61.00 108 SER A N 1
ATOM 840 C CA . SER A 1 108 ? -49.445 25.707 18.144 1.00 61.00 108 SER A CA 1
ATOM 841 C C . SER A 1 108 ? -49.158 27.191 17.871 1.00 61.00 108 SER A C 1
ATOM 843 O O . SER A 1 108 ? -48.011 27.613 18.005 1.00 61.00 108 SER A O 1
ATOM 845 N N . ASN A 1 109 ? -50.098 28.031 17.442 1.00 51.88 109 ASN A N 1
ATOM 846 C CA . ASN A 1 109 ? -51.450 28.253 17.959 1.00 51.88 109 ASN A CA 1
ATOM 847 C C . ASN A 1 109 ? -52.366 28.819 16.863 1.00 51.88 109 ASN A C 1
ATOM 849 O O . ASN A 1 109 ? -51.885 29.707 16.123 1.00 51.88 109 ASN A O 1
#